Protein AF-A0A3C0AH28-F1 (afdb_monomer)

Secondary structure (DSSP, 8-state):
-HHHHTTTTSHHHHHHHHHHHHHHHHHTTT-S------STTTTT--SS-HHHHHHHHHHHHHHHHHHHHHHHHHTTGGGT---------

Mean predicted aligned error: 2.69 Å

Solvent-accessible surface area (backbone atoms only — not comparable to full-atom values): 5361 Å² total; per-residue (Å²): 112,71,58,58,50,15,28,49,83,38,81,69,14,27,67,49,10,49,53,33,52,49,48,53,55,38,47,78,69,67,49,89,78,82,86,86,86,83,50,82,86,62,59,80,73,56,92,62,66,48,68,66,52,49,54,53,54,47,62,26,42,52,52,12,50,54,24,37,57,52,54,32,51,76,66,57,48,50,83,80,44,90,86,86,87,83,83,84,134

Radius of gyration: 13.83 Å; Cα contacts (8 Å, |Δi|>4): 80; chains: 1; bounding box: 29×27×39 Å

Foldseek 3Di:
DLCVQQPCVPPLQVVVLVVLVVQLVCLVVVNPDDDDDFCPPPLCVDPPPNCVSVVSRCVRHVSNVSSNVVVCVVVVVCVVDDDDDDDDD

Sequence (89 aa):
ATRKLYGMDQEETSSFGRLCLMSRRLVERGVRFVQLYHGAGSKWDAHSGIEANHTKLCKTMDLPVAGLIKDLKQRGLLDETLVVWGGEF

pLDDT: mean 95.8, std 5.28, range [60.62, 98.56]

Structure (mmCIF, N/CA/C/O backbone):
data_AF-A0A3C0AH28-F1
#
_entry.id   AF-A0A3C0AH28-F1
#
loop_
_atom_site.group_PDB
_atom_site.id
_atom_site.type_symbol
_atom_site.label_atom_id
_atom_site.label_alt_id
_atom_site.label_comp_id
_atom_site.label_asym_id
_atom_site.label_entity_id
_atom_site.label_seq_id
_atom_site.pdbx_PDB_ins_code
_atom_site.Cartn_x
_atom_site.Cartn_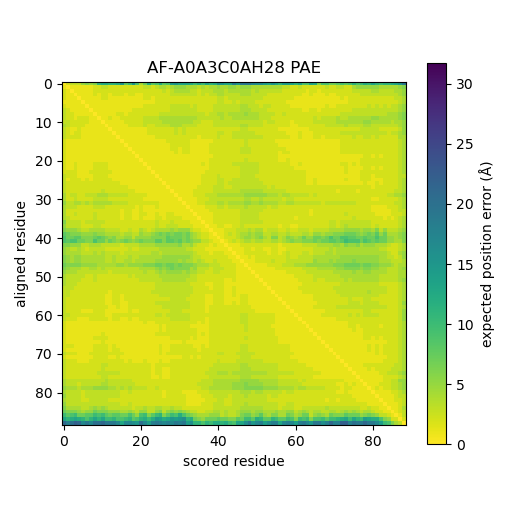y
_atom_site.Cartn_z
_atom_site.occupancy
_atom_site.B_iso_or_equiv
_atom_site.auth_seq_id
_atom_site.auth_comp_id
_atom_site.auth_asym_id
_atom_site.auth_atom_id
_atom_site.pdbx_PDB_model_num
ATOM 1 N N . ALA A 1 1 ? 1.963 -16.055 11.125 1.00 84.06 1 ALA A N 1
ATOM 2 C CA . ALA A 1 1 ? 0.731 -15.707 10.385 1.00 84.06 1 ALA A CA 1
ATOM 3 C C . ALA A 1 1 ? 0.781 -14.284 9.822 1.00 84.06 1 ALA A C 1
ATOM 5 O O . ALA A 1 1 ? 0.973 -14.144 8.624 1.00 84.06 1 ALA A O 1
ATOM 6 N N . THR A 1 2 ? 0.716 -13.233 10.652 1.00 94.31 2 THR A N 1
ATOM 7 C CA . THR A 1 2 ? 0.637 -11.835 10.174 1.00 94.31 2 THR A CA 1
ATOM 8 C C . THR A 1 2 ? 1.804 -11.415 9.284 1.00 94.31 2 THR A C 1
ATOM 10 O O . THR A 1 2 ? 1.572 -10.808 8.256 1.00 94.31 2 THR A O 1
ATOM 13 N N . ARG A 1 3 ? 3.058 -11.775 9.597 1.00 96.31 3 ARG A N 1
ATOM 14 C CA . ARG A 1 3 ? 4.197 -11.366 8.749 1.00 96.31 3 ARG A CA 1
ATOM 15 C C . ARG A 1 3 ? 4.094 -11.868 7.301 1.00 96.31 3 ARG A C 1
ATOM 17 O O . ARG A 1 3 ? 4.336 -11.108 6.372 1.00 96.31 3 ARG A O 1
ATOM 24 N N . LYS A 1 4 ? 3.657 -13.117 7.133 1.00 97.38 4 LYS A N 1
ATOM 25 C CA . LYS A 1 4 ? 3.430 -13.753 5.830 1.00 97.38 4 LYS A CA 1
ATOM 26 C C . LYS A 1 4 ? 2.284 -13.100 5.049 1.00 97.38 4 LYS A C 1
ATOM 28 O O . LYS A 1 4 ? 2.360 -12.991 3.836 1.00 97.38 4 LYS A O 1
ATOM 33 N N . LEU A 1 5 ? 1.246 -12.618 5.742 1.00 98.12 5 LEU A N 1
ATOM 34 C CA . LEU A 1 5 ? 0.116 -11.916 5.116 1.00 98.12 5 LEU A CA 1
ATOM 35 C C . LEU A 1 5 ? 0.560 -10.676 4.322 1.00 98.12 5 LEU A C 1
ATOM 37 O O . LEU A 1 5 ? -0.032 -10.370 3.298 1.00 98.12 5 LEU A O 1
ATOM 41 N N . TYR A 1 6 ? 1.606 -9.996 4.793 1.00 98.31 6 TYR A N 1
ATOM 42 C CA . TYR A 1 6 ? 2.186 -8.815 4.151 1.00 98.31 6 TYR A CA 1
ATOM 43 C C . TYR A 1 6 ? 3.389 -9.146 3.248 1.00 98.31 6 TYR A C 1
ATOM 45 O O . TYR A 1 6 ? 4.127 -8.240 2.871 1.00 98.31 6 TYR A O 1
ATOM 53 N N . GLY A 1 7 ? 3.651 -10.427 2.961 1.00 97.94 7 GLY A N 1
ATOM 54 C CA . GLY A 1 7 ? 4.794 -10.848 2.146 1.00 97.94 7 GLY A CA 1
ATOM 55 C C . GLY A 1 7 ? 6.161 -10.567 2.778 1.00 97.94 7 GLY A C 1
ATOM 56 O O . GLY A 1 7 ? 7.143 -10.374 2.070 1.00 97.94 7 GLY A O 1
ATOM 57 N N . MET A 1 8 ? 6.279 -10.496 4.108 1.00 97.88 8 MET A N 1
ATOM 58 C CA . MET A 1 8 ? 7.587 -10.240 4.739 1.00 97.88 8 MET A CA 1
ATOM 59 C C . MET A 1 8 ? 8.566 -11.419 4.666 1.00 97.88 8 MET A C 1
ATOM 61 O O . MET A 1 8 ? 9.721 -11.269 5.062 1.00 97.88 8 MET A O 1
ATOM 65 N N . ASP A 1 9 ? 8.101 -12.568 4.189 1.00 97.25 9 ASP A N 1
ATOM 66 C CA . ASP A 1 9 ? 8.873 -13.768 3.879 1.00 97.25 9 ASP A CA 1
ATOM 67 C C . ASP A 1 9 ? 9.468 -13.772 2.459 1.00 97.25 9 ASP A C 1
ATOM 69 O O . ASP A 1 9 ? 10.242 -14.670 2.145 1.00 97.25 9 ASP A O 1
ATOM 73 N N . GLN A 1 10 ? 9.157 -12.772 1.628 1.00 96.81 10 GLN A N 1
ATOM 74 C CA . GLN A 1 10 ? 9.764 -12.572 0.308 1.00 96.81 10 GLN A CA 1
ATOM 75 C C . GLN A 1 10 ? 10.617 -11.304 0.320 1.00 96.81 10 GLN A C 1
ATOM 77 O O . GLN A 1 10 ? 10.225 -10.291 0.908 1.00 96.81 10 GLN A O 1
ATOM 82 N N . GLU A 1 11 ? 11.783 -11.350 -0.320 1.00 96.81 11 GLU A N 1
ATOM 83 C CA . GLU A 1 11 ? 12.738 -10.239 -0.320 1.00 96.81 11 GLU A CA 1
ATOM 84 C C . GLU A 1 11 ? 12.129 -8.979 -0.948 1.00 96.81 11 GLU A C 1
ATOM 86 O O . GLU A 1 11 ? 12.202 -7.892 -0.368 1.00 96.81 11 GLU A O 1
ATOM 91 N N . GLU A 1 12 ? 11.442 -9.139 -2.081 1.00 96.81 12 GLU A N 1
ATOM 92 C CA . GLU A 1 12 ? 10.894 -8.046 -2.884 1.00 96.81 12 GLU A CA 1
ATOM 93 C C . GLU A 1 12 ? 9.814 -7.249 -2.145 1.00 96.81 12 GLU A C 1
ATOM 95 O O . GLU A 1 12 ? 9.721 -6.031 -2.293 1.00 96.81 12 GLU A O 1
ATOM 100 N N . THR A 1 13 ? 9.011 -7.917 -1.317 1.00 98.31 13 THR A N 1
ATOM 101 C CA . THR A 1 13 ? 7.882 -7.306 -0.602 1.00 98.31 13 THR A CA 1
ATOM 102 C C . THR A 1 13 ? 8.205 -6.968 0.849 1.00 98.31 13 THR A C 1
ATOM 104 O O . THR A 1 13 ? 7.462 -6.215 1.478 1.00 98.31 13 THR A O 1
ATOM 107 N N . SER A 1 14 ? 9.320 -7.459 1.405 1.00 98.00 14 SER A N 1
ATOM 108 C CA . SER A 1 14 ? 9.634 -7.338 2.837 1.00 98.00 14 SER A CA 1
ATOM 109 C C . SER A 1 14 ? 9.642 -5.897 3.344 1.00 98.00 14 SER A C 1
ATOM 111 O O . SER A 1 14 ? 9.121 -5.607 4.425 1.00 98.00 14 SER A O 1
ATOM 113 N N . SER A 1 15 ? 10.206 -4.975 2.561 1.00 97.00 15 SER A N 1
ATOM 114 C CA . SER A 1 15 ? 10.288 -3.563 2.944 1.00 97.00 15 SER A CA 1
ATOM 115 C C . SER A 1 15 ? 8.910 -2.901 2.991 1.00 97.00 15 SER A C 1
ATOM 117 O O . SER A 1 15 ? 8.513 -2.362 4.027 1.00 97.00 15 SER A O 1
ATOM 119 N N . PHE A 1 16 ? 8.138 -3.001 1.906 1.00 98.19 16 PHE A N 1
ATOM 120 C CA . PHE A 1 16 ? 6.824 -2.364 1.826 1.00 98.19 16 PHE A CA 1
ATOM 121 C C . PHE A 1 16 ? 5.780 -3.069 2.708 1.00 98.19 16 PHE A C 1
ATOM 123 O O . PHE A 1 16 ? 4.926 -2.416 3.306 1.00 98.19 16 PHE A O 1
ATOM 130 N N . GLY A 1 17 ? 5.919 -4.383 2.911 1.00 98.31 17 GLY A N 1
ATOM 131 C CA . GLY A 1 17 ? 5.147 -5.170 3.872 1.00 98.31 17 GLY A CA 1
ATOM 132 C C . GLY A 1 17 ? 5.306 -4.690 5.315 1.00 98.31 17 GLY A C 1
ATOM 133 O O . GLY A 1 17 ? 4.318 -4.612 6.051 1.00 98.31 17 GLY A O 1
ATOM 134 N N . ARG A 1 18 ? 6.522 -4.294 5.727 1.00 98.31 18 ARG A N 1
ATOM 135 C CA . ARG A 1 18 ? 6.746 -3.670 7.044 1.00 98.31 18 ARG A CA 1
ATOM 136 C C . ARG A 1 18 ? 6.010 -2.338 7.169 1.00 98.31 18 ARG A C 1
ATOM 138 O O . ARG A 1 18 ? 5.372 -2.116 8.196 1.00 98.31 18 ARG A O 1
ATOM 145 N N . LEU A 1 19 ? 6.069 -1.488 6.141 1.00 98.25 19 LEU A N 1
ATOM 146 C CA . LEU A 1 19 ? 5.361 -0.204 6.133 1.00 98.25 19 LEU A CA 1
ATOM 147 C C . LEU A 1 19 ? 3.847 -0.414 6.240 1.00 98.25 19 LEU A C 1
ATOM 149 O O . LEU A 1 19 ? 3.228 0.153 7.131 1.00 98.25 19 LEU A O 1
ATOM 153 N N . CYS A 1 20 ? 3.278 -1.317 5.441 1.00 98.44 20 CYS A N 1
ATOM 154 C CA . CYS A 1 20 ? 1.855 -1.655 5.480 1.00 98.44 20 CYS A CA 1
ATOM 155 C C . CYS A 1 20 ? 1.397 -2.168 6.859 1.00 98.44 20 CYS A C 1
ATOM 157 O O . CYS A 1 20 ? 0.373 -1.727 7.384 1.00 98.44 20 CYS A O 1
ATOM 159 N N . LEU A 1 21 ? 2.158 -3.068 7.495 1.00 98.44 21 LEU A N 1
ATOM 160 C CA . LEU A 1 21 ? 1.829 -3.536 8.846 1.00 98.44 21 LEU A CA 1
ATOM 161 C C . LEU A 1 21 ? 1.915 -2.405 9.882 1.00 98.44 21 LEU A C 1
ATOM 163 O O . LEU A 1 21 ? 1.093 -2.341 10.799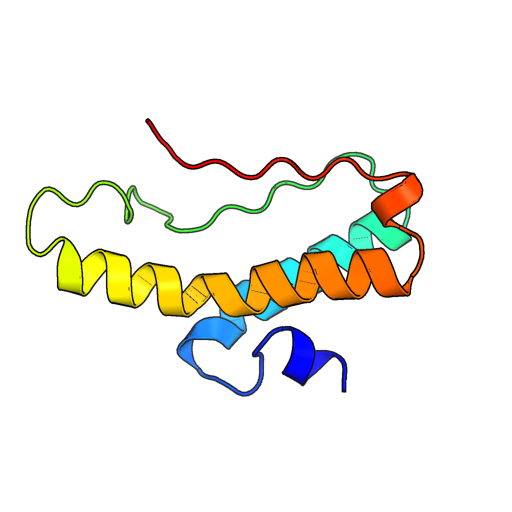 1.00 98.44 21 LEU A O 1
ATOM 167 N N . MET A 1 22 ? 2.902 -1.515 9.756 1.00 98.44 22 MET A N 1
ATOM 168 C CA . MET A 1 22 ? 2.996 -0.339 10.619 1.00 98.44 22 MET A CA 1
ATOM 169 C C . MET A 1 22 ? 1.789 0.581 10.431 1.00 98.44 22 MET A C 1
ATOM 171 O O . MET A 1 22 ? 1.196 0.978 11.429 1.00 98.44 22 MET A O 1
ATOM 175 N N . SER A 1 23 ? 1.352 0.826 9.194 1.00 98.38 23 SER A N 1
ATOM 176 C CA . SER A 1 23 ? 0.145 1.604 8.893 1.00 98.38 23 SER A CA 1
ATOM 177 C C . SER A 1 23 ? -1.086 1.038 9.583 1.00 98.38 23 SER A C 1
ATOM 179 O O . SER A 1 23 ? -1.778 1.767 10.288 1.00 98.38 23 SER A O 1
ATOM 181 N N . ARG A 1 24 ? -1.316 -0.277 9.482 1.00 98.12 24 ARG A N 1
ATOM 182 C CA . ARG A 1 24 ? -2.432 -0.923 10.183 1.00 98.12 24 ARG A CA 1
ATOM 183 C C . ARG A 1 24 ? -2.363 -0.701 11.694 1.00 98.12 24 ARG A C 1
ATOM 185 O O . ARG A 1 24 ? -3.379 -0.436 12.324 1.00 98.12 24 ARG A O 1
ATOM 192 N N . ARG A 1 25 ? -1.173 -0.813 12.292 1.00 98.19 25 ARG A N 1
ATOM 193 C CA . ARG A 1 25 ? -0.963 -0.612 13.739 1.00 98.19 25 ARG A CA 1
ATOM 194 C C . ARG A 1 25 ? -1.152 0.837 14.187 1.00 98.19 25 ARG A C 1
ATOM 196 O O . ARG A 1 25 ? -1.439 1.043 15.366 1.00 98.19 25 ARG A O 1
ATOM 203 N N . LEU A 1 26 ? -0.929 1.803 13.295 1.00 98.56 26 LEU A N 1
ATOM 204 C CA . LEU A 1 26 ? -1.218 3.219 13.524 1.00 98.56 26 LEU A CA 1
ATOM 205 C C . LEU A 1 26 ? -2.730 3.463 13.486 1.00 98.56 26 LEU A C 1
ATOM 207 O O . LEU A 1 26 ? -3.251 4.080 14.410 1.00 98.56 26 LEU A O 1
ATOM 211 N N . VAL A 1 27 ? -3.433 2.905 12.493 1.00 98.06 27 VAL A N 1
ATOM 212 C CA . VAL A 1 27 ? -4.907 2.951 12.412 1.00 98.06 27 VAL A CA 1
ATOM 213 C C . VAL A 1 27 ? -5.534 2.354 13.675 1.00 98.06 27 VAL A C 1
ATOM 215 O O . VAL A 1 27 ? -6.320 3.010 14.343 1.00 98.06 27 VAL A O 1
ATOM 218 N N . GLU A 1 28 ? -5.083 1.170 14.093 1.00 97.50 28 GLU A N 1
ATOM 219 C CA . GLU A 1 28 ? -5.538 0.497 15.322 1.00 97.50 28 GLU A CA 1
ATOM 220 C C . GLU A 1 28 ? -5.258 1.301 16.612 1.00 97.50 28 GLU A C 1
ATOM 222 O O . GLU A 1 28 ? -5.856 1.041 17.650 1.00 97.50 28 GLU A O 1
ATOM 227 N N . ARG A 1 29 ? -4.350 2.286 16.567 1.00 98.00 29 ARG A N 1
ATOM 228 C CA . ARG A 1 29 ? -4.047 3.214 17.675 1.00 98.00 29 ARG A CA 1
ATOM 229 C C . ARG A 1 29 ? -4.777 4.557 17.557 1.00 98.00 29 ARG A C 1
ATOM 231 O O . ARG A 1 29 ? -4.460 5.476 18.307 1.00 98.00 29 ARG A O 1
ATOM 238 N N . GLY A 1 30 ? -5.720 4.689 16.626 1.00 97.19 30 GLY A N 1
ATOM 239 C CA . GLY A 1 30 ? -6.516 5.903 16.437 1.00 97.19 30 GLY A CA 1
ATOM 240 C C . GLY A 1 30 ? -5.815 7.012 15.647 1.00 97.19 30 GLY A C 1
ATOM 241 O O . GLY A 1 30 ? -6.251 8.164 15.690 1.00 97.19 30 GLY A O 1
ATOM 242 N N . VAL A 1 31 ? -4.733 6.710 14.920 1.00 98.50 31 VAL A N 1
ATOM 243 C CA . VAL A 1 31 ? -4.123 7.689 14.008 1.00 98.50 31 VAL A CA 1
ATOM 244 C C . VAL A 1 31 ? -5.088 7.968 12.857 1.00 98.50 31 VAL A C 1
ATOM 246 O O . VAL A 1 31 ? -5.441 7.071 12.099 1.00 98.50 31 VAL A O 1
ATOM 249 N N . ARG A 1 32 ? -5.492 9.235 12.718 1.00 97.19 32 ARG A N 1
ATOM 250 C CA . ARG A 1 32 ? -6.572 9.664 11.809 1.00 97.19 32 ARG A CA 1
ATOM 251 C C . ARG A 1 32 ? -6.188 9.705 10.331 1.00 97.19 32 ARG A C 1
ATOM 253 O O . ARG A 1 32 ? -7.067 9.729 9.479 1.00 97.19 32 ARG A O 1
ATOM 260 N N . PHE A 1 33 ? -4.895 9.785 10.031 1.00 97.94 33 PHE A N 1
ATOM 261 C CA . PHE A 1 33 ? -4.398 9.877 8.665 1.00 97.94 33 PHE A CA 1
ATOM 262 C C . PHE A 1 33 ? -3.052 9.170 8.551 1.00 97.94 33 PHE A C 1
ATOM 264 O O . PHE A 1 33 ? -2.126 9.452 9.311 1.00 97.94 33 PHE A O 1
ATOM 271 N N . VAL A 1 34 ? -2.951 8.249 7.596 1.00 98.12 34 VAL A N 1
ATOM 272 C CA . VAL A 1 34 ? -1.729 7.503 7.299 1.00 98.12 34 VAL A CA 1
ATOM 273 C C . VAL A 1 34 ? -1.545 7.494 5.789 1.00 98.12 34 VAL A C 1
ATOM 275 O O . VAL A 1 34 ? -2.434 7.055 5.066 1.00 98.12 34 VAL A O 1
ATOM 278 N N . GLN A 1 35 ? -0.384 7.945 5.317 1.00 96.81 35 GLN A N 1
ATOM 279 C CA . GLN A 1 35 ? -0.016 7.879 3.907 1.00 96.81 35 GLN A CA 1
ATOM 280 C C . GLN A 1 35 ? 1.051 6.807 3.701 1.00 96.81 35 GLN A C 1
ATOM 282 O O . GLN A 1 35 ? 2.066 6.772 4.399 1.00 96.81 35 GLN A O 1
ATOM 287 N N . LEU A 1 36 ? 0.817 5.938 2.724 1.00 96.31 36 LEU A N 1
ATOM 288 C CA . LEU A 1 36 ? 1.815 5.018 2.198 1.00 96.31 36 LEU A CA 1
ATOM 289 C C . LEU A 1 36 ? 2.248 5.514 0.825 1.00 96.31 36 LEU A C 1
ATOM 291 O O . LEU A 1 36 ? 1.409 5.817 -0.017 1.00 96.31 36 LEU A O 1
ATOM 295 N N . TYR A 1 37 ? 3.556 5.572 0.603 1.00 94.75 37 TYR A N 1
ATOM 296 C CA . TYR A 1 37 ? 4.139 5.973 -0.669 1.00 94.75 37 TYR A CA 1
ATOM 297 C C . TYR A 1 37 ? 5.056 4.867 -1.186 1.00 94.75 37 TYR A C 1
ATOM 299 O O . TYR A 1 37 ? 5.902 4.350 -0.452 1.00 94.75 37 TYR A O 1
ATOM 307 N N . HIS A 1 38 ? 4.873 4.497 -2.450 1.00 95.19 38 HIS A N 1
ATOM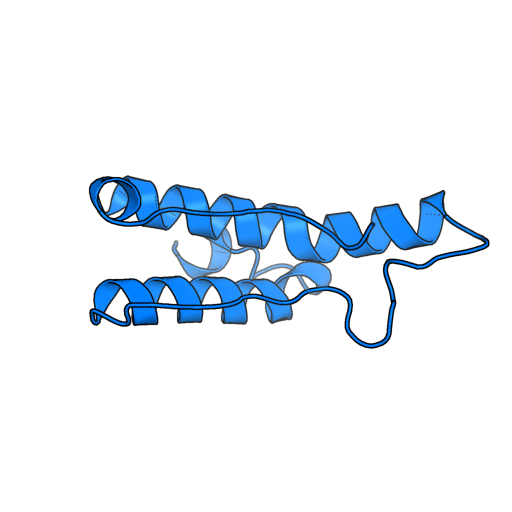 308 C CA . HIS A 1 38 ? 5.656 3.477 -3.134 1.00 95.19 38 HIS A CA 1
ATOM 309 C C . HIS A 1 38 ? 6.205 4.048 -4.439 1.00 95.19 38 HIS A C 1
ATOM 311 O O . HIS A 1 38 ? 5.479 4.696 -5.181 1.00 95.19 38 HIS A O 1
ATOM 317 N N . GLY A 1 39 ? 7.470 3.757 -4.746 1.00 92.62 39 GLY A N 1
ATOM 318 C CA . GLY A 1 39 ? 8.102 4.244 -5.974 1.00 92.62 39 GLY A CA 1
ATOM 319 C C . GLY A 1 39 ? 8.848 5.575 -5.831 1.00 92.62 39 GLY A C 1
ATOM 320 O O . GLY A 1 39 ? 8.891 6.351 -6.778 1.00 92.62 39 GLY A O 1
ATOM 321 N N . ALA A 1 40 ? 9.470 5.819 -4.671 1.00 89.19 40 ALA A N 1
ATOM 322 C CA . ALA A 1 40 ? 10.251 7.031 -4.416 1.00 89.19 40 ALA A CA 1
ATOM 323 C C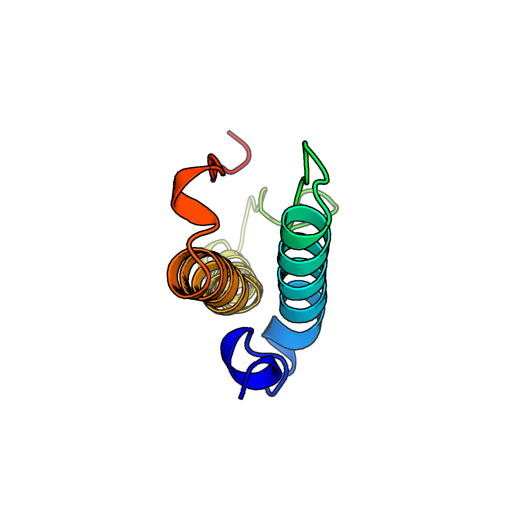 . ALA A 1 40 ? 11.301 7.340 -5.487 1.00 89.19 40 ALA A C 1
ATOM 325 O O . ALA A 1 40 ? 12.025 6.437 -5.914 1.00 89.19 40 ALA A O 1
ATOM 326 N N . GLY A 1 41 ? 11.399 8.624 -5.848 1.00 89.88 41 GLY A N 1
ATOM 327 C CA . GLY A 1 41 ? 12.241 9.108 -6.943 1.00 89.88 41 GLY A CA 1
ATOM 328 C C . GLY A 1 41 ? 11.626 8.841 -8.316 1.00 89.88 41 GLY A C 1
ATOM 329 O O . GLY A 1 41 ? 12.337 8.376 -9.199 1.00 89.88 41 GLY A O 1
ATOM 330 N N . SER A 1 42 ? 10.310 9.050 -8.457 1.00 89.50 42 SER A N 1
ATOM 331 C CA . SER A 1 42 ? 9.565 8.897 -9.718 1.00 89.50 42 SER A CA 1
ATOM 332 C C . SER A 1 42 ? 9.764 7.532 -10.389 1.00 89.50 42 SER A C 1
ATOM 334 O O . SER A 1 42 ? 9.824 7.419 -11.606 1.00 89.50 42 SER A O 1
ATOM 336 N N . LYS A 1 43 ? 9.869 6.450 -9.602 1.00 92.50 43 LYS A N 1
ATOM 337 C CA . LYS A 1 43 ? 10.151 5.106 -10.150 1.00 92.50 43 LYS A CA 1
ATOM 338 C C . LYS A 1 43 ? 9.062 4.595 -11.089 1.00 92.50 43 LYS A C 1
ATOM 340 O O . LYS A 1 43 ? 9.373 3.764 -11.941 1.00 92.50 43 LYS A O 1
ATOM 345 N N . TRP A 1 44 ? 7.828 5.055 -10.886 1.00 93.94 44 TRP A N 1
ATOM 346 C CA . TRP A 1 44 ? 6.677 4.745 -11.731 1.00 93.94 44 TRP A CA 1
ATOM 347 C C . TRP A 1 44 ? 6.637 5.578 -13.021 1.00 93.94 44 TRP A C 1
ATOM 349 O O . TRP A 1 44 ? 5.978 5.169 -13.968 1.00 93.94 44 TRP A O 1
ATOM 359 N N . ASP A 1 45 ? 7.395 6.674 -13.106 1.00 93.31 45 ASP A N 1
ATOM 360 C CA . ASP A 1 45 ? 7.471 7.560 -14.276 1.00 93.31 45 ASP A CA 1
ATOM 361 C C . ASP A 1 45 ? 8.481 7.037 -15.325 1.00 93.31 45 ASP A C 1
ATOM 363 O O . ASP A 1 45 ? 9.483 7.662 -15.693 1.00 93.31 45 ASP A O 1
ATOM 367 N N . ALA A 1 46 ? 8.279 5.789 -15.752 1.00 92.69 46 ALA A N 1
ATOM 368 C CA . ALA A 1 46 ? 9.184 5.104 -16.664 1.00 92.69 46 ALA A CA 1
ATOM 369 C C . ALA A 1 46 ? 8.884 5.462 -18.128 1.00 92.69 46 ALA A C 1
ATOM 371 O O . ALA A 1 46 ? 7.842 5.110 -18.670 1.00 92.69 46 ALA A O 1
ATOM 372 N N . HIS A 1 47 ? 9.858 6.070 -18.804 1.00 94.69 47 HIS A N 1
ATOM 373 C CA . HIS A 1 47 ? 9.763 6.442 -20.224 1.00 94.69 47 HIS A CA 1
ATOM 374 C C . HIS A 1 47 ? 10.347 5.384 -21.182 1.00 94.69 47 HIS A C 1
ATOM 376 O O . HIS A 1 47 ? 10.354 5.551 -22.399 1.00 94.69 47 HIS A O 1
ATOM 382 N N . SER A 1 48 ? 10.890 4.293 -20.639 1.00 95.94 48 SER A N 1
ATOM 383 C CA . SER A 1 48 ? 11.415 3.149 -21.388 1.00 95.94 48 SER A CA 1
ATOM 384 C C . SER A 1 48 ? 11.436 1.907 -20.494 1.00 95.94 48 SER A C 1
ATOM 386 O O . SER A 1 48 ? 11.362 2.021 -19.270 1.00 95.94 48 SER A O 1
ATOM 388 N N . GLY A 1 49 ? 11.505 0.710 -21.090 1.00 96.69 49 GLY A N 1
ATOM 389 C CA . GLY A 1 49 ? 11.545 -0.544 -20.323 1.00 96.69 49 GLY A CA 1
ATOM 390 C C . GLY A 1 49 ? 10.327 -0.748 -19.410 1.00 96.69 49 GLY A C 1
ATOM 391 O O . GLY A 1 49 ? 10.465 -1.343 -18.340 1.00 96.69 49 GLY A O 1
ATOM 392 N N . ILE A 1 50 ? 9.161 -0.229 -19.818 1.00 95.94 50 ILE A N 1
ATOM 393 C CA . ILE A 1 50 ? 7.944 -0.112 -18.996 1.00 95.94 50 ILE A CA 1
ATOM 394 C C . ILE A 1 50 ? 7.544 -1.462 -18.410 1.00 95.94 50 ILE A C 1
ATOM 396 O O . ILE A 1 50 ? 7.360 -1.569 -17.204 1.00 95.94 50 ILE A O 1
ATOM 400 N N . GLU A 1 51 ? 7.486 -2.507 -19.236 1.00 97.50 51 GLU A N 1
ATOM 401 C CA . GLU A 1 51 ? 7.090 -3.843 -18.789 1.00 97.50 51 GLU A CA 1
ATOM 402 C C . GLU A 1 51 ? 7.998 -4.358 -17.667 1.00 97.50 51 GLU A C 1
ATOM 404 O O . GLU A 1 51 ? 7.508 -4.764 -16.615 1.00 97.50 51 GLU A O 1
ATOM 409 N N . ALA A 1 52 ? 9.320 -4.276 -17.834 1.00 97.94 52 ALA A N 1
ATOM 410 C CA . ALA A 1 52 ? 10.271 -4.732 -16.824 1.00 97.94 52 ALA A CA 1
ATOM 411 C C . ALA A 1 52 ? 10.200 -3.889 -15.537 1.00 97.94 52 ALA A C 1
ATOM 413 O O . ALA A 1 52 ? 10.213 -4.435 -14.430 1.00 97.94 52 ALA A O 1
ATOM 414 N N . ASN A 1 53 ? 10.102 -2.562 -15.668 1.00 96.88 53 ASN A N 1
ATOM 415 C CA . ASN A 1 53 ? 9.993 -1.644 -14.536 1.00 96.88 53 ASN A CA 1
ATOM 416 C C . ASN A 1 53 ? 8.690 -1.871 -13.749 1.00 96.88 53 ASN A C 1
ATOM 418 O O . ASN A 1 53 ? 8.741 -2.136 -12.546 1.00 96.88 53 ASN A O 1
ATOM 422 N N . HIS A 1 54 ? 7.539 -1.827 -14.420 1.00 96.12 54 HIS A N 1
ATOM 423 C CA . HIS A 1 54 ? 6.234 -1.951 -13.777 1.00 96.12 54 HIS A CA 1
ATOM 424 C C . 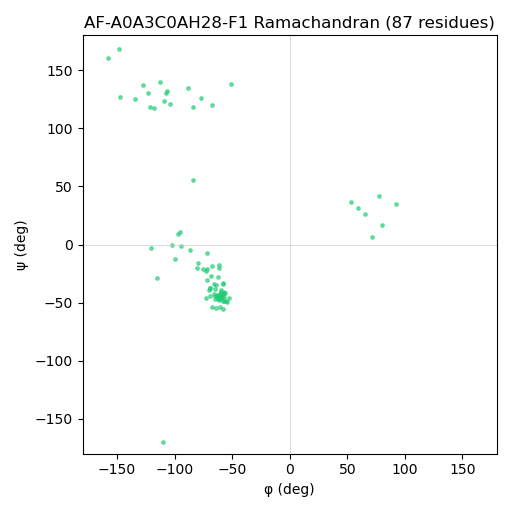HIS A 1 54 ? 6.009 -3.363 -13.242 1.00 96.12 54 HIS A C 1
ATOM 426 O O . HIS A 1 54 ? 5.520 -3.501 -12.128 1.00 96.12 54 HIS A O 1
ATOM 432 N N . THR A 1 55 ? 6.457 -4.415 -13.939 1.00 97.31 55 THR A N 1
ATOM 433 C CA . THR A 1 55 ? 6.407 -5.787 -13.399 1.00 97.31 55 THR A CA 1
ATOM 434 C C . THR A 1 55 ? 7.153 -5.874 -12.071 1.00 97.31 55 THR A C 1
ATOM 436 O O . THR A 1 55 ? 6.639 -6.428 -11.097 1.00 97.31 55 THR A O 1
ATOM 439 N N . LYS A 1 56 ? 8.350 -5.275 -11.991 1.00 96.81 56 LYS A N 1
ATOM 440 C CA . LYS A 1 56 ? 9.140 -5.246 -10.757 1.00 96.81 56 LYS A CA 1
ATOM 441 C C . LYS A 1 56 ? 8.445 -4.453 -9.647 1.00 96.81 56 LYS A C 1
ATOM 443 O O . LYS A 1 56 ? 8.391 -4.936 -8.519 1.00 96.81 56 LYS A O 1
ATOM 448 N N . LEU A 1 57 ? 7.933 -3.259 -9.946 1.00 96.62 57 LEU A N 1
ATOM 449 C CA . LEU A 1 57 ? 7.295 -2.393 -8.949 1.00 96.62 57 LEU A CA 1
ATOM 450 C C . LEU A 1 57 ? 5.947 -2.943 -8.466 1.00 96.62 57 LEU A C 1
ATOM 452 O O . LEU A 1 57 ? 5.663 -2.895 -7.271 1.00 96.62 57 LEU A O 1
ATOM 456 N N . CYS A 1 58 ? 5.138 -3.517 -9.357 1.00 96.06 58 CYS A N 1
ATOM 457 C CA . CYS A 1 58 ? 3.904 -4.203 -8.983 1.00 96.06 58 CYS A CA 1
ATOM 458 C C . CYS A 1 58 ? 4.211 -5.374 -8.044 1.00 96.06 58 CYS A C 1
ATOM 460 O O . CYS A 1 58 ? 3.605 -5.477 -6.976 1.00 96.06 58 CYS A O 1
ATOM 462 N N . LYS A 1 59 ? 5.222 -6.196 -8.372 1.00 97.31 59 LYS A N 1
ATOM 463 C CA . LYS A 1 59 ? 5.633 -7.336 -7.538 1.00 97.31 59 LYS A CA 1
ATOM 464 C C . LYS A 1 59 ? 6.031 -6.920 -6.117 1.00 97.31 59 LYS A C 1
ATOM 466 O O . LYS A 1 59 ? 5.790 -7.676 -5.182 1.00 97.31 59 LYS A O 1
ATOM 471 N N . THR A 1 60 ? 6.614 -5.735 -5.929 1.00 97.44 60 THR A N 1
ATOM 472 C CA . THR A 1 60 ? 7.071 -5.279 -4.605 1.00 97.44 60 THR A CA 1
ATOM 473 C C . THR A 1 60 ? 5.952 -4.705 -3.734 1.00 97.44 60 THR A C 1
ATOM 475 O O . THR A 1 60 ? 6.121 -4.654 -2.514 1.00 97.44 60 THR A O 1
ATOM 478 N N . MET A 1 61 ? 4.819 -4.281 -4.313 1.00 96.38 61 MET A N 1
ATOM 479 C CA . MET A 1 61 ? 3.747 -3.616 -3.559 1.00 96.38 61 MET A CA 1
ATOM 480 C C . MET A 1 61 ? 2.416 -4.367 -3.480 1.00 96.38 61 MET A C 1
ATOM 482 O O . MET A 1 61 ? 1.714 -4.202 -2.482 1.00 96.38 61 MET A O 1
ATOM 486 N N . ASP A 1 62 ? 2.076 -5.187 -4.477 1.00 97.00 62 ASP A N 1
ATOM 487 C CA . ASP A 1 62 ? 0.741 -5.785 -4.620 1.00 97.00 62 ASP A CA 1
ATOM 488 C C . ASP A 1 62 ? 0.340 -6.619 -3.392 1.00 97.00 62 ASP A C 1
ATOM 490 O O . ASP A 1 62 ? -0.639 -6.322 -2.701 1.00 97.00 62 ASP A O 1
ATOM 494 N N . LEU A 1 63 ? 1.178 -7.595 -3.028 1.00 98.00 63 LEU A N 1
ATOM 495 C CA . LEU A 1 63 ? 0.935 -8.463 -1.877 1.00 98.00 63 LEU A CA 1
ATOM 496 C C . LEU A 1 63 ? 0.893 -7.697 -0.534 1.00 98.00 63 LEU A C 1
ATOM 498 O O . LEU A 1 63 ? -0.044 -7.920 0.237 1.00 98.00 63 LEU A O 1
ATOM 502 N N . PRO A 1 64 ? 1.837 -6.787 -0.213 1.00 98.38 64 PRO A N 1
ATOM 503 C CA . PRO A 1 64 ? 1.735 -5.929 0.968 1.00 98.38 64 PRO A CA 1
ATOM 504 C C . PRO A 1 64 ? 0.422 -5.146 1.094 1.00 98.38 64 PRO A C 1
ATOM 506 O O . PRO A 1 64 ? -0.158 -5.123 2.184 1.00 98.38 64 PRO A O 1
ATOM 509 N N . VAL A 1 65 ? -0.053 -4.520 0.008 1.00 97.94 65 VAL A N 1
ATOM 510 C CA . VAL A 1 65 ? -1.297 -3.728 0.014 1.00 97.94 65 VAL A CA 1
ATOM 511 C C . VAL A 1 65 ? -2.511 -4.629 0.180 1.00 97.94 65 VAL A C 1
ATOM 513 O O . VAL A 1 65 ? -3.368 -4.352 1.022 1.00 97.94 65 VAL A O 1
ATOM 516 N N . ALA A 1 66 ? -2.559 -5.751 -0.541 1.00 98.00 66 ALA A N 1
ATOM 517 C CA . ALA A 1 66 ? -3.605 -6.751 -0.358 1.00 98.00 66 ALA A CA 1
ATOM 518 C C . ALA A 1 66 ? -3.647 -7.256 1.098 1.00 98.00 66 ALA A C 1
ATOM 520 O O . ALA A 1 66 ? -4.722 -7.382 1.692 1.00 98.00 66 ALA A O 1
ATOM 521 N N . GLY A 1 67 ? -2.475 -7.477 1.704 1.00 98.19 67 GLY A N 1
ATOM 522 C CA . GLY A 1 67 ? -2.325 -7.834 3.112 1.00 98.19 67 GLY A CA 1
ATOM 523 C C . GLY A 1 67 ? -2.875 -6.771 4.066 1.00 98.19 67 GLY A C 1
ATOM 524 O O . GLY A 1 67 ? -3.582 -7.118 5.012 1.00 98.19 67 GLY A O 1
ATOM 525 N N . LEU A 1 68 ? -2.617 -5.486 3.798 1.00 98.44 68 LEU A N 1
ATOM 526 C CA . LEU A 1 68 ? -3.157 -4.367 4.575 1.00 98.44 68 LEU A CA 1
ATOM 527 C C . LEU A 1 68 ? -4.683 -4.337 4.545 1.00 98.44 68 LEU A C 1
ATOM 529 O O . LEU A 1 68 ? -5.307 -4.349 5.604 1.00 98.44 68 LEU A O 1
ATOM 533 N N . ILE A 1 69 ? -5.276 -4.335 3.351 1.00 98.19 69 ILE A N 1
ATOM 534 C CA . ILE A 1 69 ? -6.733 -4.265 3.179 1.00 98.19 69 ILE A CA 1
ATOM 535 C C . ILE A 1 69 ? -7.396 -5.469 3.859 1.00 98.19 69 ILE A C 1
ATOM 537 O O . ILE A 1 69 ? -8.384 -5.324 4.581 1.00 98.19 69 ILE A O 1
ATOM 541 N N . LYS A 1 70 ? -6.815 -6.664 3.698 1.00 98.25 70 LYS A N 1
ATOM 542 C CA . LYS A 1 70 ? -7.318 -7.884 4.333 1.00 98.25 70 LYS A CA 1
ATOM 543 C C . LYS A 1 70 ? -7.228 -7.838 5.861 1.00 98.25 70 LYS A C 1
ATOM 545 O O . LYS A 1 70 ? -8.196 -8.221 6.512 1.00 98.25 70 LYS A O 1
ATOM 550 N N . ASP A 1 71 ? -6.115 -7.382 6.439 1.00 98.19 71 ASP A N 1
ATOM 551 C CA . ASP A 1 71 ? -5.947 -7.294 7.903 1.00 98.19 71 ASP A CA 1
ATOM 552 C C . ASP A 1 71 ? -6.854 -6.203 8.504 1.00 98.19 71 ASP A C 1
ATOM 554 O O . ASP A 1 71 ? -7.444 -6.420 9.559 1.00 98.19 71 ASP A O 1
ATOM 558 N N . LEU A 1 72 ? -7.047 -5.066 7.816 1.00 98.25 72 LEU A N 1
ATOM 559 C CA . LEU A 1 72 ? -8.031 -4.051 8.221 1.00 98.25 72 LEU A CA 1
ATOM 560 C C . LEU A 1 72 ? -9.448 -4.646 8.254 1.00 98.25 72 LEU A C 1
ATOM 562 O O . LEU A 1 72 ? -10.151 -4.491 9.251 1.00 98.25 72 LEU A O 1
ATOM 566 N N . LYS A 1 73 ? -9.843 -5.395 7.212 1.00 98.25 73 LYS A N 1
ATOM 567 C CA . LYS A 1 73 ? -11.154 -6.061 7.152 1.00 98.25 73 LYS A CA 1
ATOM 568 C C . LYS A 1 73 ? -11.335 -7.082 8.274 1.00 98.25 73 LYS A C 1
ATOM 570 O 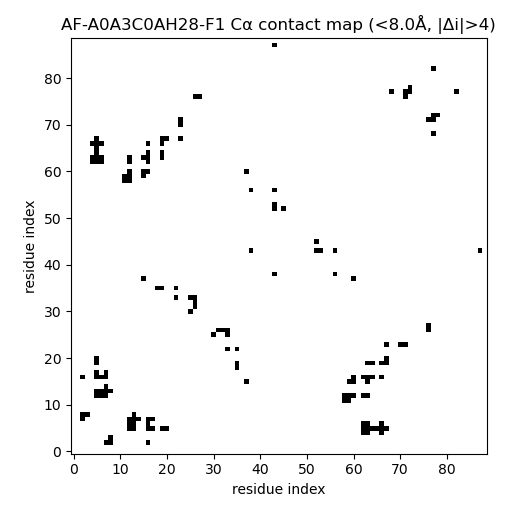O . LYS A 1 73 ? -12.367 -7.101 8.930 1.00 98.25 73 LYS A O 1
ATOM 575 N N . GLN A 1 74 ? -10.331 -7.928 8.509 1.00 97.69 74 GLN A N 1
ATOM 576 C CA . GLN A 1 74 ? -10.375 -8.969 9.546 1.00 97.69 74 GLN A CA 1
ATOM 577 C C . GLN A 1 74 ? -10.527 -8.410 10.966 1.00 97.69 74 GLN A C 1
ATOM 579 O O . GLN A 1 74 ? -10.932 -9.144 11.863 1.00 97.69 74 GLN A O 1
ATOM 584 N N 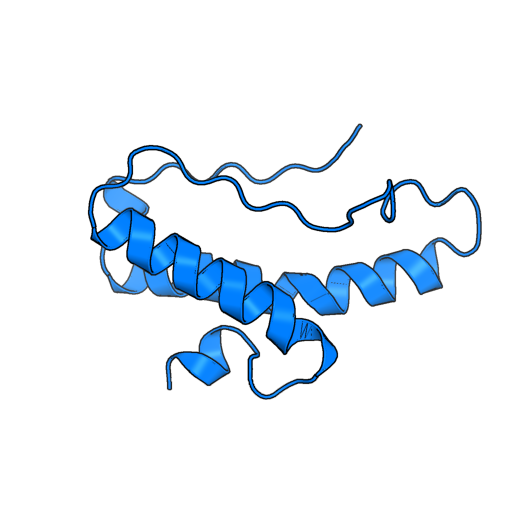. ARG A 1 75 ? -10.194 -7.133 11.169 1.00 97.06 75 ARG A N 1
ATOM 585 C CA . ARG A 1 75 ? -10.267 -6.441 12.460 1.00 97.06 75 ARG A CA 1
ATOM 586 C C . ARG A 1 75 ? -11.479 -5.520 12.600 1.00 97.06 75 ARG A C 1
ATOM 588 O O . ARG A 1 75 ? -11.591 -4.874 13.631 1.00 97.06 75 ARG A O 1
ATOM 595 N N . GLY A 1 76 ? -12.337 -5.422 11.581 1.00 98.19 76 GLY A N 1
ATOM 596 C CA . GLY A 1 76 ? -13.438 -4.448 11.550 1.00 98.19 76 GLY A CA 1
ATOM 597 C C . GLY A 1 76 ? -12.986 -2.996 11.346 1.00 98.19 76 GLY A C 1
ATOM 598 O O . GLY A 1 76 ? -13.799 -2.085 11.378 1.00 98.19 76 GLY A O 1
ATOM 599 N N . LEU A 1 77 ? -11.694 -2.751 11.090 1.00 98.12 77 LEU A N 1
ATOM 600 C CA . LEU A 1 77 ? -11.161 -1.391 10.936 1.00 98.12 77 LEU A CA 1
ATOM 601 C C . LEU A 1 77 ? -11.584 -0.742 9.611 1.00 98.12 77 LEU A C 1
ATOM 603 O O . LEU A 1 77 ? -11.588 0.481 9.504 1.00 98.12 77 LEU A O 1
ATOM 607 N N . LEU A 1 78 ? -11.933 -1.536 8.589 1.00 97.31 78 LEU A N 1
ATOM 608 C CA . LEU A 1 78 ? -12.450 -0.991 7.325 1.00 97.31 78 LEU A CA 1
ATOM 609 C C . LEU A 1 78 ? -13.831 -0.343 7.463 1.00 97.31 78 LEU A C 1
ATOM 611 O O . LEU A 1 78 ? -14.185 0.456 6.604 1.00 97.31 78 LEU A O 1
ATOM 615 N N . ASP A 1 79 ? -14.583 -0.645 8.521 1.00 97.31 79 ASP A N 1
ATOM 616 C CA . ASP A 1 79 ? -15.911 -0.059 8.729 1.00 97.31 79 ASP A CA 1
ATOM 617 C C . ASP A 1 79 ? -15.819 1.429 9.124 1.00 97.31 79 ASP A C 1
ATOM 619 O O . ASP A 1 79 ? -16.758 2.196 8.923 1.00 97.31 79 ASP A O 1
ATOM 623 N N . GLU A 1 80 ? -14.659 1.851 9.636 1.00 96.56 80 GLU A N 1
ATOM 624 C CA . GLU A 1 80 ? -14.374 3.218 10.089 1.00 96.56 80 GLU A CA 1
ATOM 625 C C . GLU A 1 80 ? -13.200 3.889 9.348 1.00 96.56 80 GLU A C 1
ATOM 627 O O . GLU A 1 80 ? -12.902 5.061 9.583 1.00 96.56 80 GLU A O 1
ATOM 632 N N . THR A 1 81 ? -12.531 3.173 8.437 1.00 97.31 81 THR A N 1
ATOM 633 C CA . THR A 1 81 ? -11.353 3.663 7.703 1.00 97.31 81 THR A CA 1
ATOM 634 C C . THR A 1 81 ? -11.614 3.713 6.202 1.00 97.31 81 THR A C 1
ATOM 636 O O . THR A 1 81 ? -11.765 2.679 5.552 1.00 97.31 81 THR A O 1
ATOM 639 N N . LEU A 1 82 ? -11.557 4.913 5.616 1.00 97.62 82 LEU A N 1
ATOM 640 C CA . LEU A 1 82 ? -11.516 5.079 4.163 1.00 97.62 82 LEU A CA 1
ATOM 641 C C . LEU A 1 82 ? -10.111 4.760 3.632 1.00 97.62 82 LEU A C 1
ATOM 643 O O . LEU A 1 82 ? -9.127 5.368 4.053 1.00 97.62 82 LEU A O 1
ATOM 647 N N . VAL A 1 83 ? -10.027 3.851 2.661 1.00 97.12 83 VAL A N 1
ATOM 648 C CA . VAL A 1 83 ? -8.793 3.564 1.918 1.00 97.12 83 VAL A CA 1
ATOM 649 C C . VAL A 1 83 ? -8.882 4.208 0.540 1.00 97.12 83 VAL A C 1
ATOM 651 O O . VAL A 1 83 ? -9.768 3.878 -0.244 1.00 97.12 83 VAL A O 1
ATOM 654 N N . VAL A 1 84 ? -7.941 5.101 0.236 1.00 96.38 84 VAL A N 1
ATOM 655 C CA . VAL A 1 84 ? -7.779 5.701 -1.093 1.00 96.38 84 VAL A CA 1
ATOM 656 C C . VAL A 1 84 ? -6.511 5.134 -1.722 1.00 96.38 84 VAL A C 1
ATOM 658 O O . VAL A 1 84 ? -5.435 5.229 -1.133 1.00 96.38 84 VAL A O 1
ATOM 661 N N . TRP A 1 85 ? -6.638 4.541 -2.910 1.00 93.12 85 TRP A N 1
ATOM 662 C CA . TRP A 1 85 ? -5.516 4.018 -3.687 1.00 93.12 85 TRP A CA 1
ATOM 663 C C . TRP A 1 85 ? -5.492 4.703 -5.049 1.00 93.12 85 TRP A C 1
ATOM 665 O O . TRP A 1 85 ? -6.436 4.595 -5.826 1.00 93.12 85 TRP A O 1
ATOM 675 N N . GLY A 1 86 ? -4.403 5.413 -5.320 1.00 90.94 86 GLY A N 1
ATOM 676 C CA . GLY A 1 86 ? -4.110 5.999 -6.619 1.00 90.94 86 GLY A CA 1
ATOM 677 C C . GLY A 1 86 ? -2.606 6.052 -6.863 1.00 90.94 86 GLY A C 1
ATOM 678 O O . GLY A 1 86 ? -1.813 5.797 -5.951 1.00 90.94 86 GLY A O 1
ATOM 679 N N . GLY A 1 87 ? -2.242 6.348 -8.106 1.00 85.50 87 GLY A N 1
ATOM 680 C CA . GLY A 1 87 ? -0.878 6.637 -8.533 1.00 85.50 87 GLY A CA 1
ATOM 681 C C . GLY A 1 87 ? -0.707 8.110 -8.895 1.00 85.50 87 GLY A C 1
ATOM 682 O O . GLY A 1 87 ? -1.577 8.938 -8.627 1.00 85.50 87 GLY A O 1
ATOM 683 N N . GLU A 1 88 ? 0.435 8.414 -9.493 1.00 72.50 88 GLU A N 1
ATOM 684 C CA . GLU A 1 88 ? 0.708 9.705 -10.116 1.00 72.50 88 GLU A CA 1
ATOM 685 C C . GLU A 1 88 ? 0.243 9.654 -11.583 1.00 72.50 88 GLU A C 1
ATOM 687 O O . GLU A 1 88 ? 0.543 8.670 -12.253 1.00 72.50 88 GLU A 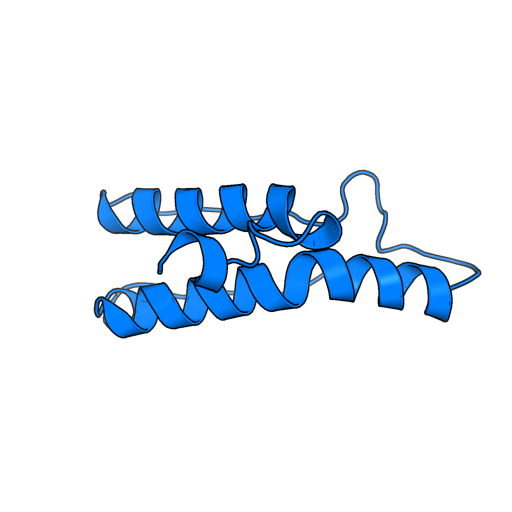O 1
ATOM 692 N N . PHE A 1 89 ? -0.463 10.708 -12.014 1.00 60.62 89 PHE A N 1
ATOM 693 C CA . PHE A 1 89 ? -1.047 10.981 -13.344 1.00 60.62 89 PHE A CA 1
ATOM 694 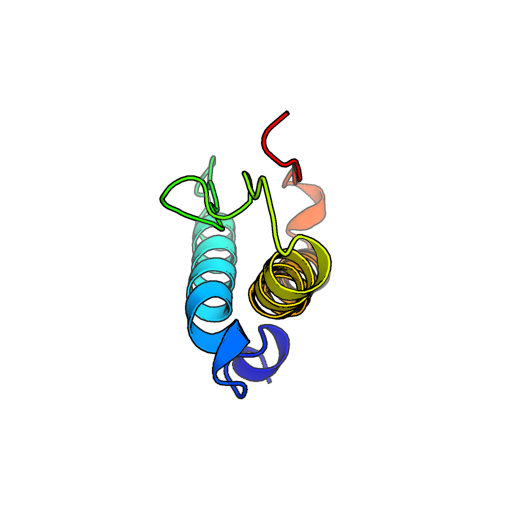C C . PHE A 1 89 ? -2.089 9.994 -13.900 1.00 60.62 89 PHE A C 1
ATOM 696 O O . PHE A 1 89 ? -1.802 8.794 -14.091 1.00 60.62 89 PHE A O 1
#